Protein 1LNG (pdb70)

Solvent-accessible surface area: 5481 Å² total; per-residue (Å²): 62,64,0,32,11,4,20,0,11,76,122,26,56,124,182,77,2,18,76,0,37,80,132,28,1,26,99,139,18,35,4,136,56,0,40,110,0,0,110,145,60,67,38,132,11,89,53,86,130,108,117,112,17,98,116,8,113,166,68,116,30,0,2,0,75,0,101,67,183,37,90,64,60,100,6,1,68,94,0,0,124,24,20,103,54,96,216

Radius of gyration: 11.88 Å; Cα contacts (8 Å, |Δi|>4): 140; chains: 1; bounding box: 32×25×29 Å

B-factor: mean 37.34, std 26.46, range [2.0, 99.02]

Structure (mmCIF, N/CA/C/O backbone):
data_1LNG
#
_entry.id   1LNG
#
_cell.length_a   42.521
_cell.length_b   61.405
_cell.length_c   155.978
_cell.angle_alpha   90.00
_cell.angle_beta   90.00
_cell.angle_gamma   90.00
#
_symmetry.space_group_name_H-M   'P 21 21 21'
#
loop_
_entity.id
_entity.type
_entity.pdbx_description
1 polymer '7S.S SRP RNA'
2 polymer 'Signal recognition particle 19 kDa protein'
3 non-polymer 'MAGNESIUM ION'
4 water water
#
loop_
_atom_site.group_PDB
_atom_site.id
_atom_site.type_symbol
_atom_site.label_atom_id
_atom_site.label_alt_id
_atom_site.la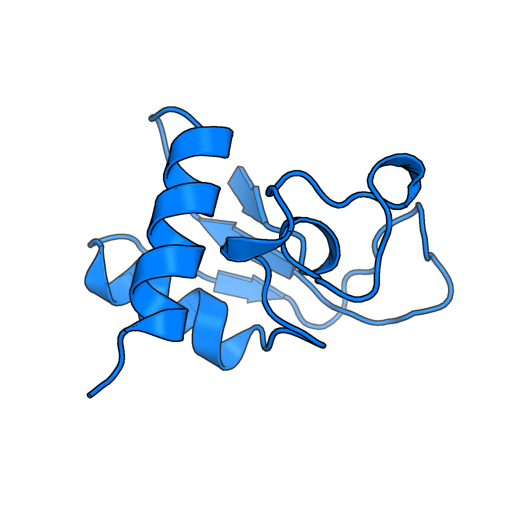bel_comp_id
_atom_site.label_asym_id
_atom_site.label_entity_id
_atom_site.label_seq_id
_atom_site.pdbx_PDB_ins_code
_atom_site.Cartn_x
_atom_site.Cartn_y
_atom_site.Cartn_z
_atom_site.occupancy
_atom_site.B_iso_or_equiv
_atom_site.auth_seq_id
_atom_site.auth_comp_id
_atom_site.auth_asym_id
_atom_site.auth_atom_id
_atom_site.pdbx_PDB_model_num
ATOM 2081 N N . MET B 2 1 ? 19.882 -0.461 27.592 1.00 12.40 1 MET A N 1
ATOM 2082 C CA . MET B 2 1 ? 19.550 -0.716 29.018 1.00 12.66 1 MET A CA 1
ATOM 2083 C C . MET B 2 1 ? 20.040 -2.107 29.421 1.00 12.96 1 MET A C 1
ATOM 2084 O O . MET B 2 1 ? 20.042 -3.050 28.622 1.00 13.08 1 MET A O 1
ATOM 2089 N N . ILE B 2 2 ? 20.466 -2.244 30.668 1.00 12.97 2 ILE A N 1
ATOM 2090 C CA . ILE B 2 2 ? 20.897 -3.538 31.103 1.00 13.05 2 ILE A CA 1
ATOM 2091 C C . ILE B 2 2 ? 19.956 -4.156 32.082 1.00 12.56 2 ILE A C 1
ATOM 2092 O O . ILE B 2 2 ? 19.364 -3.479 32.916 1.00 11.82 2 ILE A O 1
ATOM 2097 N N . ILE B 2 3 ? 19.779 -5.465 31.936 1.00 12.33 3 ILE A N 1
ATOM 2098 C CA . ILE B 2 3 ? 18.992 -6.177 32.893 1.00 10.96 3 ILE A CA 1
ATOM 2099 C C . ILE B 2 3 ? 19.856 -7.216 33.505 1.00 10.90 3 ILE A C 1
ATOM 2100 O O . ILE B 2 3 ? 20.313 -8.153 32.831 1.00 10.36 3 ILE A O 1
ATOM 2105 N N . TRP B 2 4 ? 20.057 -7.058 34.801 1.00 10.48 4 TRP A N 1
ATOM 2106 C CA . TRP B 2 4 ? 20.776 -8.039 35.546 1.00 10.65 4 TRP A CA 1
ATOM 2107 C C . TRP B 2 4 ? 19.747 -8.973 36.157 1.00 10.15 4 TRP A C 1
ATOM 2108 O O . TRP B 2 4 ? 18.738 -8.537 36.664 1.00 10.51 4 TRP A O 1
ATOM 2119 N N . PRO B 2 5 ? 20.044 -10.271 36.119 1.00 10.24 5 PRO A N 1
ATOM 2120 C CA . PRO B 2 5 ? 19.167 -11.301 36.685 1.00 9.89 5 PRO A CA 1
ATOM 2121 C C . PRO B 2 5 ? 18.882 -11.037 38.163 1.00 10.33 5 PRO A C 1
ATOM 2122 O O . PRO B 2 5 ? 17.766 -11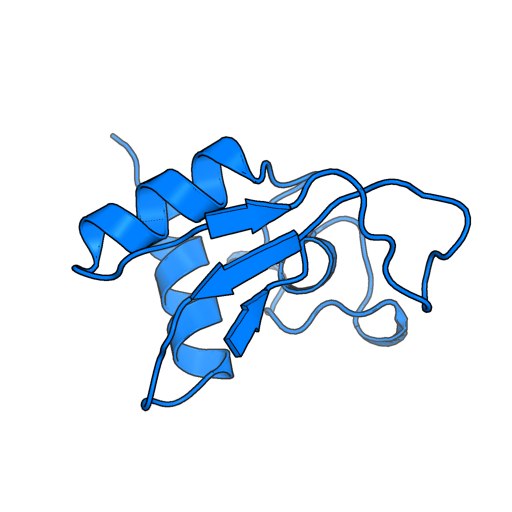.281 38.618 1.00 10.85 5 PRO A O 1
ATOM 2126 N N . SER B 2 6 ? 19.877 -10.576 38.907 1.00 10.56 6 SER A N 1
ATOM 2127 C CA . SER B 2 6 ? 19.660 -10.227 40.308 1.00 11.06 6 SER A CA 1
ATOM 2128 C C . SER B 2 6 ? 18.465 -9.270 40.528 1.00 10.50 6 SER A C 1
ATOM 2129 O O . SER B 2 6 ? 17.871 -9.299 41.597 1.00 9.09 6 SER A O 1
ATOM 2132 N N . TYR B 2 7 ? 18.115 -8.461 39.513 1.00 9.79 7 TYR A N 1
ATOM 2133 C CA . TYR B 2 7 ? 17.023 -7.493 39.652 1.00 10.00 7 TYR A CA 1
ATOM 2134 C C . TYR B 2 7 ? 15.717 -8.177 40.008 1.00 11.53 7 TYR A C 1
ATOM 2135 O O . TYR B 2 7 ? 14.911 -7.606 40.733 1.00 11.84 7 TYR A O 1
ATOM 2144 N N . ILE B 2 8 ? 15.535 -9.408 39.518 1.00 12.79 8 ILE A N 1
ATOM 2145 C CA . ILE B 2 8 ? 14.277 -10.134 39.672 1.00 14.13 8 ILE A CA 1
ATOM 2146 C C . ILE B 2 8 ? 14.435 -11.471 40.397 1.00 15.09 8 ILE A C 1
ATOM 2147 O O . ILE B 2 8 ? 13.493 -12.251 40.516 1.00 15.56 8 ILE A O 1
ATOM 2152 N N . ASP B 2 9 ? 15.640 -11.722 40.889 1.00 15.34 9 ASP A N 1
ATOM 2153 C CA . ASP B 2 9 ? 15.879 -12.891 41.689 1.00 15.52 9 ASP A CA 1
ATOM 2154 C C . ASP B 2 9 ? 15.224 -12.860 43.079 1.00 15.70 9 ASP A C 1
ATOM 2155 O O . ASP B 2 9 ? 15.657 -12.132 43.981 1.00 14.82 9 ASP A O 1
ATOM 2160 N N . LYS B 2 10 ? 14.215 -13.715 43.236 1.00 16.19 10 LYS A N 1
ATOM 2161 C CA . LYS B 2 10 ? 13.509 -13.925 44.482 1.00 16.70 10 LYS A CA 1
ATOM 2162 C C . LYS B 2 10 ? 14.445 -14.356 45.613 1.00 16.81 10 LYS A C 1
ATOM 2163 O O . LYS B 2 10 ? 14.170 -14.097 46.785 1.00 17.05 10 LYS A O 1
ATOM 2169 N N . LYS B 2 11 ? 15.544 -15.032 45.299 1.00 16.97 11 LYS A N 1
ATOM 2170 C CA . LYS B 2 11 ? 16.476 -15.406 46.371 1.00 17.19 11 LYS A CA 1
ATOM 2171 C C . LYS B 2 11 ? 17.229 -14.210 46.934 1.00 16.77 11 LYS A C 1
ATOM 2172 O O . LYS B 2 11 ? 17.703 -14.229 48.060 1.00 17.43 11 LYS A O 1
ATOM 2178 N N . LYS B 2 12 ? 17.313 -13.140 46.176 1.00 16.50 12 LYS A N 1
ATOM 2179 C CA . LYS B 2 12 ? 18.099 -12.017 46.655 1.00 16.13 12 LYS A CA 1
ATOM 2180 C C . LYS B 2 12 ? 17.273 -10.982 47.391 1.00 15.35 12 LYS A C 1
ATOM 2181 O O . LYS B 2 12 ? 16.118 -10.783 47.114 1.00 14.32 12 LYS A O 1
ATOM 2187 N N . SER B 2 13 ? 17.872 -10.341 48.365 1.00 14.73 13 SER A N 1
ATOM 2188 C CA . SER B 2 13 ? 17.185 -9.265 49.035 1.00 14.30 13 SER A CA 1
ATOM 2189 C C . SER B 2 13 ? 17.395 -8.002 48.210 1.00 13.56 13 SER A C 1
ATOM 2190 O O . SER B 2 13 ? 18.127 -7.999 47.208 1.00 12.04 13 SER A O 1
ATOM 2193 N N . ARG B 2 14 ? 16.737 -6.933 48.609 1.00 12.86 14 ARG A N 1
ATOM 2194 C CA . ARG B 2 14 ? 16.952 -5.665 47.904 1.00 13.63 14 ARG A CA 1
ATOM 2195 C C . ARG B 2 14 ? 18.403 -5.189 47.959 1.00 12.85 14 ARG A C 1
ATOM 2196 O O . ARG B 2 14 ? 19.000 -4.907 46.915 1.00 12.18 14 ARG A O 1
ATOM 2204 N N . ARG B 2 15 ? 18.994 -5.163 49.143 1.00 12.42 15 ARG A N 1
ATOM 2205 C CA . ARG B 2 15 ? 20.390 -4.747 49.231 1.00 13.52 15 ARG A CA 1
ATOM 2206 C C . ARG B 2 15 ? 21.293 -5.490 48.200 1.00 12.80 15 ARG A C 1
ATOM 2207 O O . ARG B 2 15 ? 22.186 -4.874 47.615 1.00 12.79 15 ARG A O 1
ATOM 2215 N N . GLU B 2 16 ? 21.023 -6.776 47.953 1.00 10.87 16 GLU A N 1
ATOM 2216 C CA . GLU B 2 16 ? 21.770 -7.560 46.994 1.00 10.85 16 GLU A CA 1
ATOM 2217 C C . GLU B 2 16 ? 21.364 -7.318 45.548 1.00 10.25 16 GLU A C 1
ATOM 2218 O O . GLU B 2 16 ? 21.832 -8.020 44.665 1.00 9.43 16 GLU A O 1
ATOM 2224 N N . GLY B 2 17 ? 20.480 -6.361 45.288 1.00 9.99 17 GLY A N 1
ATOM 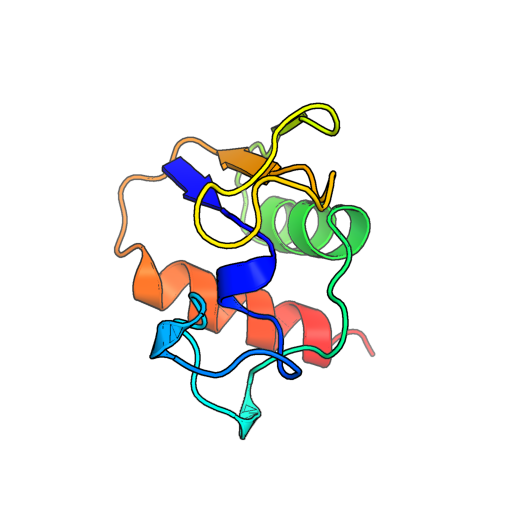2225 C CA . GLY B 2 17 ? 20.138 -6.049 43.920 1.00 9.96 17 GLY A CA 1
ATOM 2226 C C . GLY B 2 17 ? 18.718 -6.276 43.448 1.00 10.15 17 GLY A C 1
ATOM 2227 O O . GLY B 2 17 ? 18.357 -5.874 42.329 1.00 9.61 17 GLY A O 1
ATOM 2228 N 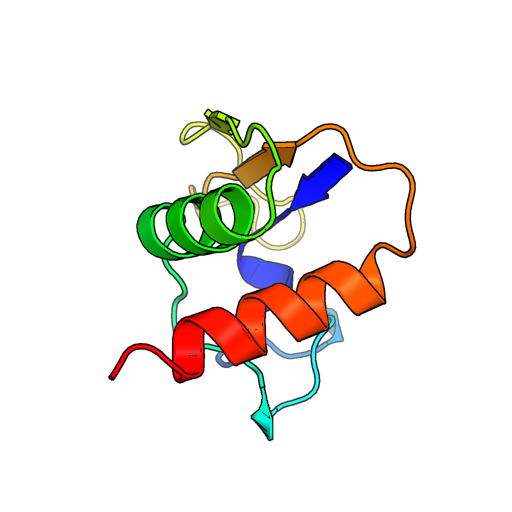N . ARG B 2 18 ? 17.892 -6.926 44.256 1.00 10.69 18 ARG A N 1
ATOM 2229 C CA . ARG B 2 18 ? 16.522 -7.132 43.787 1.00 10.69 18 ARG A CA 1
ATOM 2230 C C . ARG B 2 18 ? 15.780 -5.794 43.730 1.00 10.95 18 ARG A C 1
ATOM 2231 O O . ARG B 2 18 ? 15.823 -4.995 44.663 1.00 9.85 18 ARG A O 1
ATOM 2239 N N . LYS B 2 19 ? 15.103 -5.573 42.610 1.00 11.37 19 LYS A N 1
ATOM 2240 C CA . LYS B 2 19 ? 14.426 -4.323 42.345 1.00 11.65 19 LYS A CA 1
ATOM 2241 C C . LYS B 2 19 ? 12.906 -4.594 42.261 1.00 12.10 19 LYS A C 1
ATOM 2242 O O . LYS B 2 19 ? 12.112 -3.695 42.160 1.00 11.78 19 LYS A O 1
ATOM 2248 N N . VAL B 2 20 ? 12.520 -5.850 42.365 1.00 11.89 20 VAL A N 1
ATOM 2249 C CA . VAL B 2 20 ? 11.147 -6.246 42.156 1.00 11.42 20 VAL A CA 1
ATOM 2250 C C . VAL B 2 20 ? 10.593 -6.801 43.474 1.00 11.05 20 VAL A C 1
ATOM 2251 O O . VAL B 2 20 ? 11.298 -7.497 44.191 1.00 11.34 20 VAL A O 1
ATOM 2255 N N . PRO B 2 21 ? 9.337 -6.511 43.798 1.00 10.11 21 PRO A N 1
ATOM 2256 C CA . PRO B 2 21 ? 8.786 -6.937 45.075 1.00 10.03 21 PRO A CA 1
ATOM 2257 C C . PRO B 2 21 ? 8.693 -8.495 45.078 1.00 10.39 21 PRO A C 1
ATOM 2258 O O . PRO B 2 21 ? 8.741 -9.131 44.034 1.00 9.73 21 PRO A O 1
ATOM 2262 N N . GLU B 2 22 ? 8.553 -9.094 46.240 1.00 11.06 22 GLU A N 1
ATOM 2263 C CA . GLU B 2 22 ? 8.591 -10.545 46.330 1.00 13.78 22 GLU A CA 1
ATOM 2264 C C . GLU B 2 22 ? 7.583 -11.299 45.470 1.00 13.98 22 GLU A C 1
ATOM 2265 O O . GLU B 2 22 ? 7.929 -12.273 44.802 1.00 14.31 22 GLU A O 1
ATOM 2271 N N . GLU B 2 23 ? 6.337 -10.866 45.480 1.00 14.26 23 GLU A N 1
ATOM 2272 C CA . GLU B 2 23 ? 5.343 -11.601 44.708 1.00 15.90 23 GLU A CA 1
ATOM 2273 C C . GLU B 2 23 ? 5.483 -11.616 43.168 1.00 15.45 23 GLU A C 1
ATOM 2274 O O . GLU B 2 23 ? 4.768 -12.363 42.505 1.00 15.90 23 GLU A O 1
ATOM 2280 N N . LEU B 2 24 ? 6.408 -10.844 42.606 1.00 15.02 24 LEU A N 1
ATOM 2281 C CA . LEU B 2 24 ? 6.627 -10.848 41.150 1.00 15.76 24 LEU A CA 1
ATOM 2282 C C . LEU B 2 24 ? 7.961 -11.496 40.852 1.00 16.36 24 LEU A C 1
ATOM 2283 O O . LEU B 2 24 ? 8.196 -11.973 39.748 1.00 16.46 24 LEU A O 1
ATOM 2288 N N . ALA B 2 25 ? 8.838 -11.510 41.846 1.00 16.47 25 ALA A N 1
ATOM 2289 C CA . ALA B 2 25 ? 10.171 -12.022 41.644 1.00 16.80 25 ALA A CA 1
ATOM 2290 C C . ALA B 2 25 ? 10.190 -13.493 41.238 1.00 17.30 25 ALA A C 1
ATOM 2291 O O . ALA B 2 25 ? 9.333 -14.275 41.626 1.00 16.58 25 ALA A O 1
ATOM 2293 N N . ILE B 2 26 ? 11.200 -13.834 40.448 1.00 17.88 26 ILE A N 1
ATOM 2294 C CA . ILE B 2 26 ? 11.427 -15.172 39.957 1.00 18.71 26 ILE A CA 1
ATOM 2295 C C . ILE B 2 26 ? 12.641 -15.804 40.639 1.00 18.71 26 ILE A C 1
ATOM 2296 O O . ILE B 2 26 ? 13.719 -15.214 40.678 1.00 19.22 26 ILE A O 1
ATOM 2301 N N . GLU B 2 27 ? 12.478 -17.004 41.167 1.00 19.04 27 GLU A N 1
ATOM 2302 C CA . GLU B 2 27 ? 13.580 -17.714 41.827 1.00 19.95 27 GLU A CA 1
ATOM 2303 C C . GLU B 2 27 ? 14.591 -18.193 40.785 1.00 19.48 27 GLU A C 1
ATOM 2304 O O . GLU B 2 27 ? 14.219 -18.882 39.855 1.00 19.38 27 GLU A O 1
ATOM 2310 N N . LYS B 2 28 ? 15.864 -17.845 40.960 1.00 19.67 28 LYS A N 1
ATOM 2311 C CA . LYS B 2 28 ? 16.932 -18.179 39.994 1.00 19.47 28 LYS A CA 1
ATOM 2312 C C . LYS B 2 28 ? 16.453 -18.002 38.561 1.00 18.44 28 LYS A C 1
ATOM 2313 O O . LYS B 2 28 ? 16.263 -18.964 37.837 1.00 18.39 28 LYS A O 1
ATOM 2319 N N . PRO B 2 29 ? 16.259 -16.760 38.150 1.00 17.76 29 PRO A N 1
ATOM 2320 C CA . PRO B 2 29 ? 15.705 -16.474 36.823 1.00 17.60 29 PRO A CA 1
ATOM 2321 C C . PRO B 2 29 ? 16.650 -16.750 35.656 1.00 17.66 29 PRO A C 1
ATOM 2322 O O . PRO B 2 29 ? 17.860 -16.524 35.729 1.00 17.43 29 PRO A O 1
ATOM 2326 N N . SER B 2 30 ? 16.103 -17.194 34.544 1.00 17.24 30 SER A N 1
ATOM 2327 C CA . SER B 2 30 ? 16.991 -17.507 33.434 1.00 17.45 30 SER A CA 1
ATOM 2328 C C . SER B 2 30 ? 17.029 -16.431 32.360 1.00 16.70 30 SER A C 1
ATOM 2329 O O . S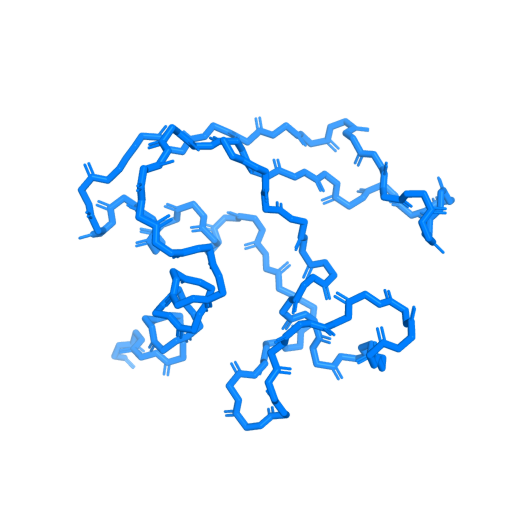ER B 2 30 ? 16.019 -15.856 31.993 1.00 16.81 30 SER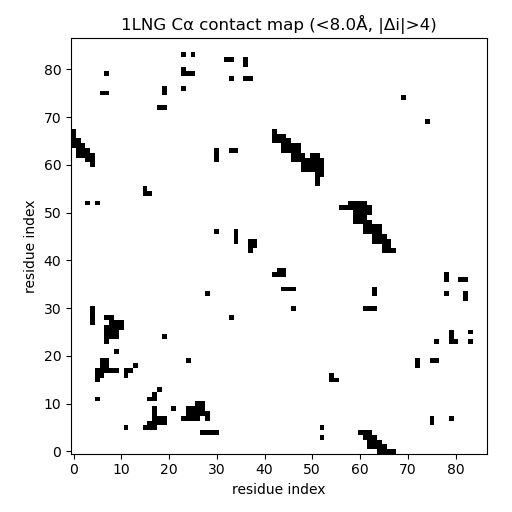 A O 1
ATOM 2332 N N . LEU B 2 31 ? 18.214 -16.170 31.837 1.00 17.61 31 LEU A N 1
ATOM 2333 C CA . LEU B 2 31 ? 18.343 -15.181 30.775 1.00 17.43 31 LEU A CA 1
ATOM 2334 C C . LEU B 2 31 ? 17.504 -15.613 29.570 1.00 17.67 31 LEU A C 1
ATOM 2335 O O . LEU B 2 31 ? 16.996 -14.780 28.861 1.00 17.54 31 LEU A O 1
ATOM 2340 N N . LYS B 2 32 ? 17.379 -16.920 29.355 1.00 18.20 32 LYS A N 1
ATOM 2341 C CA . LYS B 2 32 ? 16.537 -17.493 28.299 1.00 19.54 32 LYS A CA 1
ATOM 2342 C C . LYS B 2 32 ? 15.072 -17.046 28.475 1.00 19.32 32 LYS A C 1
ATOM 2343 O O . LYS B 2 32 ? 14.414 -16.692 27.513 1.00 19.19 32 LYS A O 1
ATOM 2349 N N . ASP B 2 33 ? 14.556 -17.097 29.704 1.00 19.31 33 ASP A N 1
ATOM 2350 C CA . ASP B 2 33 ? 13.222 -16.573 29.986 1.00 19.09 33 ASP A CA 1
ATOM 2351 C C . ASP B 2 33 ? 13.250 -15.027 29.845 1.00 17.94 33 ASP A C 1
ATOM 2352 O O . ASP B 2 33 ? 12.328 -14.420 29.301 1.00 17.98 33 ASP A O 1
ATOM 2357 N N . ILE B 2 34 ? 14.284 -14.368 30.341 1.00 16.20 34 ILE A N 1
ATOM 2358 C CA . ILE B 2 34 ? 14.243 -12.906 30.287 1.00 15.49 34 ILE A CA 1
ATOM 2359 C C . ILE B 2 34 ? 14.185 -12.426 28.847 1.00 16.01 34 ILE A C 1
ATOM 2360 O O . ILE B 2 34 ? 13.415 -11.551 28.509 1.00 13.27 34 ILE A O 1
ATOM 2365 N N . GLU B 2 35 ? 15.011 -13.041 28.001 1.00 17.77 35 GLU A N 1
ATOM 2366 C CA . GLU B 2 35 ? 15.052 -12.753 26.575 1.00 19.87 35 GLU A CA 1
ATOM 2367 C C . GLU B 2 35 ? 13.700 -13.058 25.886 1.00 20.41 35 GLU A C 1
ATOM 2368 O O . GLU B 2 35 ? 13.195 -12.251 25.110 1.00 20.28 35 GLU A O 1
ATOM 2374 N N . LYS B 2 36 ? 13.099 -14.202 26.190 1.00 21.24 36 LYS A N 1
ATOM 2375 C CA . LYS B 2 36 ? 11.827 -14.550 25.570 1.00 22.81 36 LYS A CA 1
ATOM 2376 C C . LYS B 2 36 ? 10.753 -13.505 25.906 1.00 22.97 36 LYS A C 1
ATOM 2377 O O . LYS B 2 36 ? 10.029 -13.035 25.028 1.00 23.56 36 LYS A O 1
ATOM 2383 N N . ALA B 2 37 ? 10.687 -13.115 27.170 1.00 23.16 37 ALA A N 1
ATOM 2384 C CA . ALA B 2 37 ? 9.726 -12.115 27.603 1.00 23.77 37 ALA A CA 1
ATOM 2385 C C . ALA B 2 37 ? 9.909 -10.778 26.892 1.00 24.23 37 ALA A C 1
ATOM 2386 O O . ALA B 2 37 ? 8.929 -10.131 26.519 1.00 24.14 37 ALA A O 1
ATOM 2388 N N . LEU B 2 38 ? 11.158 -10.364 26.712 1.00 24.41 38 LEU A N 1
ATOM 2389 C CA . LEU B 2 38 ? 11.436 -9.075 26.089 1.00 24.99 38 LEU A CA 1
ATOM 2390 C C . LEU B 2 38 ? 11.049 -9.051 24.622 1.00 26.16 38 LEU A C 1
ATOM 2391 O O . LEU B 2 38 ? 10.668 -8.011 24.093 1.00 26.06 38 LEU A O 1
ATOM 2396 N N . LYS B 2 39 ? 11.172 -10.199 23.968 1.00 27.49 39 LYS A N 1
ATOM 2397 C CA . LYS B 2 39 ? 10.846 -10.297 22.561 1.00 28.96 39 LYS A CA 1
ATOM 2398 C C . LYS B 2 39 ? 9.345 -10.231 22.435 1.00 29.44 39 LYS A C 1
ATOM 2399 O O . LYS B 2 39 ? 8.833 -9.592 21.533 1.00 29.35 39 LYS A O 1
ATOM 2405 N N . LYS B 2 40 ? 8.641 -10.875 23.358 1.00 30.02 40 LYS A N 1
ATOM 2406 C CA . LYS B 2 40 ? 7.188 -10.798 23.353 1.00 30.82 40 LYS A CA 1
ATOM 2407 C C . LYS B 2 40 ? 6.740 -9.342 23.436 1.00 30.32 40 LYS A C 1
ATOM 2408 O O . LYS B 2 40 ? 5.657 -8.993 22.972 1.00 30.53 40 LYS A O 1
ATOM 2414 N N . LEU B 2 41 ? 7.580 -8.499 24.031 1.00 29.45 41 LEU A N 1
ATOM 2415 C CA . LEU B 2 41 ? 7.264 -7.082 24.194 1.00 28.72 41 LEU A CA 1
ATOM 2416 C C . LEU B 2 41 ? 7.702 -6.207 23.021 1.00 28.25 41 LEU A C 1
ATOM 2417 O O . LEU B 2 41 ? 7.595 -4.987 23.091 1.00 28.12 41 LEU A O 1
ATOM 2422 N N . GLY B 2 42 ? 8.212 -6.821 21.959 1.00 27.52 42 GLY A N 1
ATOM 2423 C CA . GLY B 2 42 ? 8.588 -6.073 20.774 1.00 27.05 42 GLY A CA 1
ATOM 2424 C C . GLY B 2 42 ? 10.015 -5.562 20.741 1.00 26.67 42 GLY A C 1
ATOM 2425 O O . GLY B 2 42 ? 10.410 -4.912 19.782 1.00 26.73 42 GLY A O 1
ATOM 2426 N N . LEU B 2 43 ? 10.805 -5.909 21.753 1.00 25.95 43 LEU A N 1
ATOM 2427 C CA . LEU B 2 43 ? 12.171 -5.398 21.880 1.00 25.32 43 LEU A CA 1
ATOM 2428 C C . LEU B 2 43 ? 13.237 -6.329 21.267 1.00 25.08 43 LEU A C 1
ATOM 2429 O O . LEU B 2 43 ? 12.921 -7.443 20.868 1.00 24.70 43 LEU A O 1
ATOM 2434 N N . GLU B 2 44 ? 14.483 -5.867 21.156 1.00 24.57 44 GLU A N 1
ATOM 2435 C CA . GLU B 2 44 ? 15.553 -6.723 20.607 1.00 25.02 44 GLU A CA 1
ATOM 2436 C C . GLU B 2 44 ? 16.616 -7.014 21.659 1.00 23.89 44 GLU A C 1
ATOM 2437 O O . GLU B 2 44 ? 17.657 -6.352 21.688 1.00 23.71 44 GLU A O 1
ATOM 2443 N N . PRO B 2 45 ? 16.375 -8.020 22.493 1.00 22.90 45 PRO A N 1
ATOM 2444 C CA . PRO B 2 45 ? 17.286 -8.332 23.593 1.00 22.09 45 PRO A CA 1
ATOM 2445 C C . PRO B 2 45 ? 18.536 -8.945 23.041 1.00 21.35 45 PRO A C 1
ATOM 2446 O O . PRO B 2 45 ? 18.478 -9.478 21.955 1.00 21.08 45 PRO A O 1
ATOM 2450 N N . LYS B 2 46 ? 19.637 -8.844 23.773 1.00 21.12 46 LYS A N 1
ATOM 2451 C CA . LYS B 2 46 ? 20.889 -9.457 23.397 1.00 21.62 46 LYS A CA 1
ATOM 2452 C C . LYS B 2 46 ? 21.539 -9.981 24.681 1.00 20.79 46 LYS A C 1
ATOM 2453 O O . LYS B 2 46 ? 21.740 -9.241 25.634 1.00 19.97 46 LYS A O 1
ATOM 2459 N N . ILE B 2 47 ? 21.809 -11.281 24.715 1.00 20.19 47 ILE A N 1
ATOM 2460 C CA . ILE B 2 47 ? 22.322 -11.888 25.921 1.00 19.91 47 ILE A CA 1
ATOM 2461 C C . ILE B 2 47 ? 23.816 -11.767 25.951 1.00 19.77 47 ILE A C 1
ATOM 2462 O O . ILE B 2 47 ? 24.473 -11.873 24.928 1.00 20.01 47 ILE A O 1
ATOM 2467 N N . TYR B 2 48 ? 24.359 -11.506 27.125 1.00 19.42 48 TYR A N 1
ATOM 2468 C CA . TYR B 2 48 ? 25.797 -11.532 27.277 1.00 19.57 48 TYR A CA 1
ATOM 2469 C C . TYR B 2 48 ? 26.057 -12.409 28.465 1.00 18.48 48 TYR A C 1
ATOM 2470 O O . TYR B 2 48 ? 25.866 -11.974 29.584 1.00 18.14 48 TYR A O 1
ATOM 2479 N N . ARG B 2 49 ? 26.480 -13.641 28.221 1.00 18.19 49 ARG A N 1
ATOM 2480 C CA . ARG B 2 49 ? 26.676 -14.615 29.299 1.00 19.35 49 ARG A CA 1
ATOM 2481 C C . ARG B 2 49 ? 27.953 -14.428 30.134 1.00 19.89 49 ARG A C 1
ATOM 2482 O O . ARG B 2 49 ? 28.061 -14.900 31.253 1.00 20.26 49 ARG A O 1
ATOM 2490 N N . ASP B 2 50 ? 28.891 -13.696 29.580 1.00 20.41 50 ASP A N 1
ATOM 2491 C CA . ASP B 2 50 ? 30.176 -13.467 30.186 1.00 22.13 50 ASP A CA 1
ATOM 2492 C C . ASP B 2 50 ? 30.151 -12.480 31.398 1.00 21.21 50 ASP A C 1
ATOM 2493 O O . ASP B 2 50 ? 30.957 -12.582 32.326 1.00 22.11 50 ASP A O 1
ATOM 2498 N N . LYS B 2 51 ? 29.172 -11.591 31.439 1.00 20.14 51 LYS A N 1
ATOM 2499 C CA . LYS B 2 51 ? 29.143 -10.532 32.447 1.00 18.23 51 LYS A CA 1
ATOM 2500 C C . LYS B 2 51 ? 28.801 -10.921 33.875 1.00 16.41 51 LYS A C 1
ATOM 2501 O O . LYS B 2 51 ? 27.988 -11.798 34.119 1.00 16.71 51 LYS A O 1
ATOM 2507 N N . ARG B 2 52 ? 29.425 -10.249 34.828 1.00 14.30 52 ARG A N 1
ATOM 2508 C CA . ARG B 2 52 ? 29.138 -10.482 36.243 1.00 12.28 52 ARG A CA 1
ATOM 2509 C C . ARG B 2 52 ? 28.719 -9.165 36.949 1.00 11.34 52 ARG A C 1
ATOM 2510 O O . ARG B 2 52 ? 29.258 -8.074 36.663 1.00 10.28 52 ARG A O 1
ATOM 2518 N N . TYR B 2 53 ? 27.738 -9.280 37.845 1.00 9.23 53 TYR A N 1
ATOM 2519 C CA . TYR B 2 53 ? 27.183 -8.162 38.588 1.00 8.44 53 TYR A CA 1
ATOM 2520 C C . TYR B 2 53 ? 28.035 -7.949 39.807 1.00 8.34 53 TYR A C 1
ATOM 2521 O O . TYR B 2 53 ? 28.306 -8.871 40.548 1.00 8.65 53 TYR A O 1
ATOM 2530 N N . PRO B 2 54 ? 28.536 -6.729 39.949 1.00 8.28 54 PRO A N 1
ATOM 2531 C CA . PRO B 2 54 ? 29.518 -6.388 40.974 1.00 8.01 54 PRO A CA 1
ATOM 2532 C C . PRO B 2 54 ? 29.080 -6.745 42.347 1.00 8.76 54 PRO A C 1
ATOM 2533 O O . PRO B 2 54 ? 29.947 -7.145 43.148 1.00 7.73 54 PRO A O 1
ATOM 2537 N N . ARG B 2 55 ? 27.778 -6.654 42.605 1.00 8.29 55 ARG A N 1
ATOM 2538 C CA . ARG B 2 55 ? 27.297 -7.022 43.917 1.00 9.94 55 ARG A CA 1
ATOM 2539 C C . ARG B 2 55 ? 27.545 -8.516 44.185 1.00 10.91 55 ARG A C 1
ATOM 2540 O O . ARG B 2 55 ? 27.645 -8.913 45.344 1.00 11.31 55 ARG A O 1
ATOM 2548 N N . GLN B 2 56 ? 27.684 -9.320 43.127 1.00 10.79 56 GLN A N 1
ATOM 2549 C CA . GLN B 2 56 ? 28.057 -10.758 43.242 1.00 11.60 56 GLN A CA 1
ATOM 2550 C C . GLN B 2 56 ? 29.146 -11.030 42.189 1.00 11.09 56 GLN A C 1
ATOM 2551 O O . GLN B 2 56 ? 28.921 -11.802 41.264 1.00 11.16 56 GLN A O 1
ATOM 2557 N N . HIS B 2 57 ? 30.284 -10.352 42.285 1.00 9.82 57 HIS A N 1
ATOM 2558 C CA . HIS B 2 57 ? 31.332 -10.469 41.265 1.00 9.51 57 HIS A CA 1
ATOM 2559 C C . HIS B 2 57 ? 31.860 -11.911 41.030 1.00 10.35 57 HIS A C 1
ATOM 2560 O O . HIS B 2 57 ? 32.387 -12.193 39.966 1.00 10.16 57 HIS A O 1
ATOM 2567 N N . TRP B 2 58 ? 31.726 -12.807 42.005 1.00 11.42 58 TRP A N 1
ATOM 2568 C CA . TRP B 2 58 ? 32.180 -14.202 41.829 1.00 13.17 58 TRP A CA 1
ATOM 2569 C C . TRP B 2 58 ? 31.182 -15.029 40.996 1.00 13.99 58 TRP A C 1
ATOM 2570 O O . TRP B 2 58 ? 31.549 -16.032 40.420 1.00 13.05 58 TRP A O 1
ATOM 2581 N N . GLU B 2 59 ? 29.924 -14.588 40.924 1.00 15.38 59 GLU A N 1
ATOM 2582 C CA . GLU B 2 59 ? 28.857 -15.355 40.251 1.00 17.05 59 GLU A CA 1
ATOM 2583 C C . GLU B 2 59 ? 28.637 -14.978 38.759 1.00 17.37 59 GLU A C 1
ATOM 2584 O O . GLU B 2 59 ? 28.104 -13.914 38.444 1.00 18.49 59 GLU A O 1
ATOM 2590 N N . ILE B 2 60 ? 29.085 -15.827 37.837 1.00 17.76 60 ILE A N 1
ATOM 2591 C CA . ILE B 2 60 ? 28.967 -15.552 36.384 1.00 18.33 60 ILE A CA 1
ATOM 2592 C C . ILE B 2 60 ? 27.517 -15.652 35.849 1.00 18.40 60 ILE A C 1
ATOM 2593 O O . ILE B 2 60 ? 27.167 -16.586 35.105 1.00 17.85 60 ILE A O 1
ATOM 2598 N N . CYS B 2 61 ? 26.699 -14.653 36.195 1.00 17.70 61 CYS A N 1
ATOM 2599 C CA . CYS B 2 61 ? 25.270 -14.669 35.913 1.00 17.03 61 CYS A CA 1
ATOM 2600 C C . CYS B 2 61 ? 24.887 -14.240 34.509 1.00 16.42 61 CYS A C 1
ATOM 2601 O O . CYS B 2 61 ? 23.834 -14.623 34.008 1.00 15.97 61 CYS A O 1
ATOM 2604 N N . GLY B 2 62 ? 25.732 -13.408 33.899 1.00 15.83 62 GLY A N 1
ATOM 2605 C CA . GLY B 2 62 ? 25.447 -12.822 32.608 1.00 13.92 62 GLY A CA 1
ATOM 2606 C C . GLY B 2 62 ? 24.463 -11.662 32.761 1.00 13.42 62 GLY A C 1
ATOM 2607 O O . GLY B 2 62 ? 24.091 -11.337 33.879 1.00 12.20 62 GLY A O 1
ATOM 2608 N N . CYS B 2 63 ? 24.064 -11.048 31.646 1.00 12.37 63 CYS A N 1
ATOM 2609 C CA . CYS B 2 63 ? 23.047 -10.006 31.636 1.00 13.48 63 CYS A CA 1
ATOM 2610 C C . CYS B 2 63 ? 22.406 -9.881 30.241 1.00 13.23 63 CYS A C 1
ATOM 2611 O O . CYS B 2 63 ? 22.917 -10.442 29.248 1.00 12.56 63 CYS A O 1
ATOM 2614 N N . VAL B 2 64 ? 21.313 -9.114 30.182 1.00 13.50 64 VAL A N 1
ATOM 2615 C CA . VAL B 2 64 ? 20.611 -8.799 28.945 1.00 14.51 64 VAL A CA 1
ATOM 2616 C C . VAL B 2 64 ? 20.617 -7.289 28.636 1.00 15.87 64 VAL A C 1
ATOM 2617 O O . VAL B 2 64 ? 20.281 -6.469 29.476 1.00 16.73 64 VAL A O 1
ATOM 2621 N N . GLU B 2 65 ? 21.047 -6.934 27.432 1.00 17.35 65 GLU A N 1
ATOM 2622 C CA . GLU B 2 65 ? 21.095 -5.560 26.958 1.00 18.59 65 GLU A CA 1
ATOM 2623 C C . GLU B 2 65 ? 19.968 -5.420 25.944 1.00 18.60 65 GLU A C 1
ATOM 2624 O O . GLU B 2 65 ? 19.846 -6.259 25.072 1.00 19.22 65 GLU A O 1
ATOM 2630 N N . VAL B 2 66 ? 19.140 -4.387 26.091 1.00 18.13 66 VAL A N 1
ATOM 2631 C CA . VAL B 2 66 ? 18.049 -4.074 25.168 1.00 18.57 66 VAL A CA 1
ATOM 2632 C C . VAL B 2 66 ? 17.927 -2.561 25.131 1.00 19.27 66 VAL A C 1
ATOM 2633 O O . VAL B 2 66 ? 17.960 -1.907 26.191 1.00 19.00 66 VAL A O 1
ATOM 2637 N N . ASP B 2 67 ? 17.726 -2.010 23.944 1.00 19.66 67 ASP A N 1
ATOM 2638 C CA . ASP B 2 67 ? 17.534 -0.584 23.829 1.00 20.98 67 ASP A CA 1
ATOM 2639 C C . ASP B 2 67 ? 16.114 -0.312 24.261 1.00 20.65 67 ASP A C 1
ATOM 2640 O O . ASP B 2 67 ? 15.167 -0.772 23.630 1.00 21.68 67 ASP A O 1
ATOM 2645 N N . TYR B 2 68 ? 15.954 0.418 25.349 1.00 20.03 68 TYR A N 1
ATOM 2646 C CA . TYR B 2 68 ? 14.626 0.722 25.818 1.00 19.96 68 TYR A CA 1
ATOM 2647 C C . TYR B 2 68 ? 14.557 2.175 26.283 1.00 20.61 68 TYR A C 1
ATOM 2648 O O . TYR B 2 68 ? 15.481 2.680 26.916 1.00 20.74 68 TYR A O 1
ATOM 2657 N N . LYS B 2 69 ? 13.463 2.862 25.983 1.00 20.89 69 LYS A N 1
ATOM 2658 C CA . LYS B 2 69 ? 13.404 4.291 26.313 1.00 21.29 69 LYS A CA 1
ATOM 2659 C C . LYS B 2 69 ? 12.303 4.587 27.305 1.00 20.45 69 LYS A C 1
ATOM 2660 O O . LYS B 2 69 ? 12.022 5.733 27.590 1.00 21.45 69 LYS A O 1
ATOM 2666 N N . GLY B 2 70 ? 11.685 3.546 27.835 1.00 19.60 70 GLY A N 1
ATOM 2667 C CA . GLY B 2 70 ? 10.618 3.730 28.797 1.00 17.96 70 GLY A CA 1
ATOM 2668 C C . GLY B 2 70 ? 11.138 3.582 30.209 1.00 17.51 70 GLY A C 1
ATOM 2669 O O . GLY B 2 70 ? 12.349 3.553 30.447 1.00 17.79 70 GLY A O 1
ATOM 2670 N N . ASN B 2 71 ? 10.218 3.499 31.154 1.00 16.86 71 ASN A N 1
ATOM 2671 C CA . ASN B 2 71 ? 10.553 3.350 32.557 1.00 16.21 71 ASN A CA 1
ATOM 2672 C C . ASN B 2 71 ? 11.198 1.974 32.796 1.00 16.21 71 ASN A C 1
ATOM 2673 O O . ASN B 2 71 ? 10.631 0.938 32.439 1.00 15.23 71 ASN A O 1
ATOM 2678 N N . LYS B 2 72 ? 12.371 1.965 33.428 1.00 16.12 72 LYS A N 1
ATOM 2679 C CA . LYS B 2 72 ? 13.103 0.718 33.648 1.00 15.81 72 LYS A CA 1
ATOM 2680 C C . LYS B 2 72 ? 12.434 -0.238 34.638 1.00 15.97 72 LYS A C 1
ATOM 2681 O O . LYS B 2 72 ? 12.234 -1.423 34.337 1.00 15.98 72 LYS A O 1
ATOM 2687 N N . LEU B 2 73 ? 12.125 0.266 35.823 1.00 16.17 73 LEU A N 1
ATOM 2688 C CA . LEU B 2 73 ? 11.477 -0.544 36.850 1.00 17.16 73 LEU A CA 1
ATOM 2689 C C . LEU B 2 73 ? 10.206 -1.154 36.315 1.00 17.15 73 LEU A C 1
ATOM 2690 O O . LEU B 2 73 ? 9.920 -2.321 36.538 1.00 17.55 73 LEU A O 1
ATOM 2695 N N . GLN B 2 74 ? 9.432 -0.348 35.619 1.00 17.25 74 GLN A N 1
ATOM 2696 C CA . GLN B 2 74 ? 8.171 -0.807 35.065 1.00 18.69 74 GLN A CA 1
ATOM 2697 C C . GLN B 2 74 ? 8.370 -1.886 34.001 1.00 18.39 74 GLN A C 1
ATOM 2698 O O . GLN B 2 74 ? 7.544 -2.782 33.881 1.00 18.99 74 GLN A O 1
ATOM 2704 N N . LEU B 2 75 ? 9.439 -1.809 33.213 1.00 17.60 75 LEU A N 1
ATOM 2705 C CA . LEU B 2 75 ? 9.691 -2.892 32.280 1.00 17.24 75 LEU A CA 1
ATOM 2706 C C . LEU B 2 75 ? 9.998 -4.174 33.086 1.00 17.38 75 LEU A C 1
ATOM 2707 O O . LEU B 2 75 ? 9.562 -5.275 32.725 1.00 16.47 75 LEU A O 1
ATOM 2712 N N . LEU B 2 76 ? 10.729 -4.023 34.190 1.00 17.50 76 LEU A N 1
ATOM 2713 C CA . LEU B 2 76 ? 11.103 -5.202 34.988 1.00 17.96 76 LEU A CA 1
ATOM 2714 C C . LEU B 2 76 ? 9.851 -5.810 35.567 1.00 18.36 76 LEU A C 1
ATOM 2715 O O . LEU B 2 76 ? 9.728 -7.024 35.648 1.00 17.97 7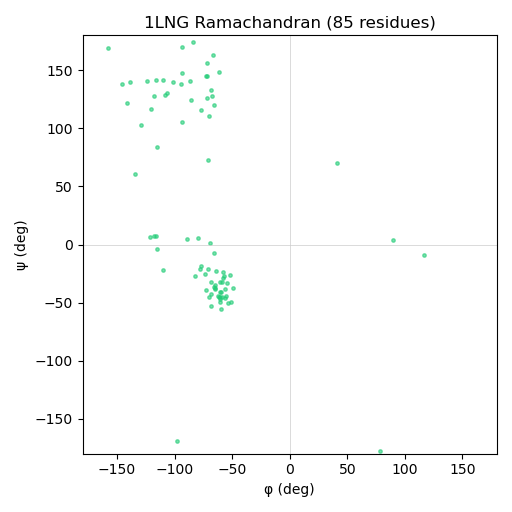6 LEU A O 1
ATOM 2720 N N . LYS B 2 77 ? 8.900 -4.967 35.958 1.00 18.56 77 LYS A N 1
ATOM 2721 C CA . LYS B 2 77 ? 7.683 -5.540 36.503 1.00 18.74 77 LYS A CA 1
ATOM 2722 C C . LYS B 2 77 ? 6.943 -6.307 35.418 1.00 19.06 77 LYS A C 1
ATOM 2723 O O . LYS B 2 77 ? 6.373 -7.357 35.705 1.00 19.09 77 LYS A O 1
ATOM 2729 N N . GLU B 2 78 ? 6.972 -5.798 34.184 1.00 19.04 78 GLU A N 1
ATOM 2730 C CA . GLU B 2 78 ? 6.246 -6.422 33.082 1.00 19.59 78 GLU A CA 1
ATOM 2731 C C . GLU B 2 78 ? 6.882 -7.738 32.684 1.00 19.30 78 GLU A C 1
ATOM 2732 O O . GLU B 2 78 ? 6.165 -8.721 32.479 1.00 19.11 78 GLU A O 1
ATOM 2738 N N . ILE B 2 79 ? 8.221 -7.745 32.577 1.00 18.77 79 ILE A N 1
ATOM 2739 C CA . ILE B 2 79 ? 8.991 -8.948 32.316 1.00 17.59 79 ILE A CA 1
ATOM 2740 C C . ILE B 2 79 ? 8.577 -10.035 33.295 1.00 18.22 79 ILE A C 1
ATOM 2741 O O . ILE B 2 79 ? 8.297 -11.158 32.890 1.00 18.05 79 ILE A O 1
ATOM 2746 N N . CYS B 2 80 ? 8.543 -9.703 34.584 1.00 18.30 80 CYS A N 1
ATOM 2747 C CA . CYS B 2 80 ? 8.204 -10.696 35.604 1.00 19.29 80 CYS A CA 1
ATOM 2748 C C . CYS B 2 80 ? 6.799 -11.290 35.419 1.00 19.54 80 CYS A C 1
ATOM 2749 O O . CYS B 2 80 ? 6.606 -12.521 35.497 1.00 18.56 80 CYS A O 1
ATOM 2752 N N . LYS B 2 81 ? 5.820 -10.411 35.194 1.00 20.13 81 LYS A N 1
ATOM 2753 C CA . LYS B 2 81 ? 4.428 -10.832 34.957 1.00 20.82 81 LYS A CA 1
ATOM 2754 C C . LYS B 2 81 ? 4.318 -11.725 33.706 1.00 2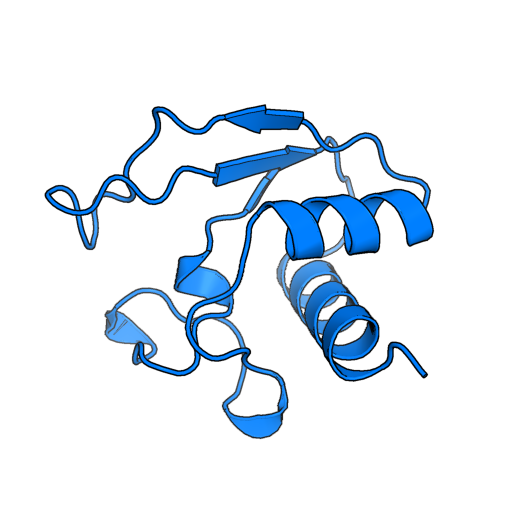1.32 81 LYS A C 1
ATOM 2755 O O . LYS B 2 81 ? 3.591 -12.715 33.709 1.00 21.58 81 LYS A O 1
ATOM 2761 N N . ILE B 2 82 ? 5.031 -11.385 32.639 1.00 22.10 82 ILE A N 1
ATOM 2762 C CA . ILE B 2 82 ? 5.066 -12.273 31.483 1.00 23.50 82 ILE A CA 1
ATOM 2763 C C . ILE B 2 82 ? 5.631 -13.643 31.872 1.00 24.45 82 ILE A C 1
ATOM 2764 O O . ILE B 2 82 ? 4.990 -14.656 31.667 1.00 24.51 82 ILE A O 1
ATOM 2769 N N . ILE B 2 83 ? 6.827 -13.676 32.444 1.00 25.80 83 ILE A N 1
ATOM 2770 C CA . ILE B 2 83 ? 7.422 -14.945 32.839 1.00 27.30 83 ILE A CA 1
ATOM 2771 C C . ILE B 2 83 ? 6.531 -15.815 33.739 1.00 29.50 83 ILE A C 1
ATOM 2772 O O . ILE B 2 83 ? 6.353 -16.994 33.471 1.00 29.41 83 ILE A O 1
ATOM 2777 N N . LYS B 2 84 ? 5.986 -15.246 34.805 1.00 31.93 84 LYS A N 1
ATOM 2778 C CA . LYS B 2 84 ? 5.097 -16.003 35.656 1.00 35.03 84 LYS A CA 1
ATOM 2779 C C . LYS B 2 84 ? 3.768 -16.311 34.955 1.00 37.39 84 LYS A C 1
ATOM 2780 O O . LYS B 2 84 ? 2.897 -16.933 35.550 1.00 37.58 84 LYS A O 1
ATOM 2786 N N . GLY B 2 85 ? 3.614 -15.892 33.701 1.00 39.94 85 GLY A N 1
ATOM 2787 C CA . GLY B 2 85 ? 2.332 -16.007 33.021 1.00 43.65 85 GLY A CA 1
ATOM 2788 C C . GLY B 2 85 ? 2.238 -16.903 31.792 1.00 46.33 85 GLY A C 1
ATOM 2789 O O . GLY B 2 85 ? 1.206 -16.910 31.105 1.00 46.49 85 GLY A O 1
ATOM 2790 N N . LYS B 2 86 ? 3.309 -17.645 31.506 1.00 48.64 86 LYS A N 1
ATOM 2791 C CA . LYS B 2 86 ? 3.307 -18.614 30.414 1.00 50.77 86 LYS A CA 1
ATOM 2792 C C . LYS B 2 86 ? 2.316 -19.713 30.781 1.00 52.19 86 LYS A C 1
ATOM 2793 O O . LYS B 2 86 ? 2.471 -20.382 31.808 1.00 52.62 86 LYS A O 1
ATOM 2799 N N . ASN B 2 87 ? 1.297 -19.884 29.945 1.00 53.71 87 ASN A N 1
ATOM 2800 C CA . ASN B 2 87 ? 0.228 -20.841 30.207 1.00 55.17 87 ASN A CA 1
ATOM 2801 C C . ASN B 2 87 ? 0.730 -22.216 30.665 1.00 55.39 87 ASN A C 1
ATOM 2802 O O . ASN B 2 87 ? 0.773 -22.495 31.869 1.00 55.66 87 ASN A O 1
#

Nearest PDB structures (foldseek):
  4xco-assembly2_B  TM=1.001E+00  e=3.199E-15  Methanocaldococcus jannaschii
  2v3c-assembly1_A  TM=9.923E-01  e=2.216E-14  Methanocaldococcus jannaschii
  1l9a-assembly1_A  TM=9.809E-01  e=1.265E-13  Methanocaldococcus jannaschii
  1jid-assembly1_A  TM=9.030E-01  e=4.954E-06  Homo sapiens
  3dlv-assembly1_B  TM=8.423E-01  e=5.750E-05  Pyrococcus furiosus

Foldseek 3Di:
DKDFLLCQALVDDVVLHHVDDNVLGDHLDAVVLLQVLVVVVVWHKDWAQQDDDVSCNVDSRTIIDIDDDDDDSVVVSSSSCVSVPDD

Sequence (87 aa):
MIIWPSYIDKKKSRREGRKVPEELAIEKPSLKDIEKALKKLGLEPKIYRDKRYPRQHWEICGCVEVDYKGNKLQLLKEICKIIKGKN

Secondary structure (DSSP, 8-state):
-EE-GGGTBTTS-TTTT--S-TTT-BSS--HHHHHHHHHHTT---EEETT---GGGTTS---EEE----S-HHHHHHHHHHHHTT--